Protein AF-A0A0F0CPN6-F1 (afdb_monomer)

pLDDT: mean 82.6, std 13.56, range [43.47, 93.88]

Nearest PDB structures (foldseek):
  7bhy-assembly2_C-2  TM=8.392E-01  e=1.088E-01  Bacillus subtilis subsp. subtilis str. 168
  2r0q-assembly1_F  TM=6.420E-01  e=1.954E-01  Staphylococcus aureus
  2r0q-assembly1_E  TM=9.280E-01  e=8.713E-01  Staphylococcus aureus
  1tro-assembly2_E  TM=7.020E-01  e=2.310E+00  Escherichia coli str. K-12 substr. W3110
  2m8g-assembly1_X  TM=4.978E-01  e=9.923E-01  Aquifex aeolicus VF5

Mean predicted aligned error: 7.55 Å

Organism: NCBI:txid1609969

Sequence (53 aa):
MTKRKKFRQRRDFKKLEERRMKAGKMFSVGTRQSDVARKLNVSTPSVARWCQF

Structure (mmCIF, N/CA/C/O backbone):
data_AF-A0A0F0CPN6-F1
#
_entry.id   AF-A0A0F0CPN6-F1
#
loop_
_atom_site.group_PDB
_atom_site.id
_atom_site.type_symbol
_atom_site.label_atom_id
_atom_site.label_alt_id
_atom_site.label_comp_id
_atom_site.label_asym_id
_atom_site.label_entity_id
_atom_site.label_seq_id
_atom_site.pdbx_PDB_ins_code
_atom_site.Cartn_x
_atom_site.Cartn_y
_atom_site.Cartn_z
_atom_site.occupancy
_atom_site.B_iso_or_equiv
_atom_site.auth_seq_id
_atom_site.auth_comp_id
_atom_site.auth_asym_id
_atom_site.auth_atom_id
_atom_site.pdbx_PDB_model_num
ATOM 1 N N . MET A 1 1 ? 21.529 -30.698 -29.621 1.00 43.47 1 MET A N 1
ATOM 2 C CA . MET A 1 1 ? 20.750 -29.439 -29.561 1.00 43.47 1 MET A CA 1
ATOM 3 C C . MET A 1 1 ? 20.342 -29.166 -28.111 1.00 43.47 1 MET A C 1
ATOM 5 O O . MET A 1 1 ? 19.444 -29.820 -27.599 1.00 43.47 1 MET A O 1
ATOM 9 N N . THR A 1 2 ? 21.054 -28.296 -27.394 1.00 51.19 2 THR A N 1
ATOM 10 C CA . THR A 1 2 ? 20.853 -28.046 -25.952 1.00 51.19 2 THR A CA 1
ATOM 11 C C . THR A 1 2 ? 19.713 -27.046 -25.707 1.00 51.19 2 THR A C 1
ATOM 13 O O . THR A 1 2 ? 19.709 -25.935 -26.234 1.00 51.19 2 THR A O 1
ATOM 16 N N . LYS A 1 3 ? 18.718 -27.444 -24.899 1.00 63.12 3 LYS A N 1
ATOM 17 C CA . LYS A 1 3 ? 17.564 -26.622 -24.480 1.00 63.12 3 LYS A CA 1
ATOM 18 C C . LYS A 1 3 ? 18.054 -25.317 -23.828 1.00 63.12 3 LYS A C 1
ATOM 20 O O . LYS A 1 3 ? 18.648 -25.353 -22.753 1.00 63.12 3 LYS A O 1
ATOM 25 N N . ARG A 1 4 ? 17.779 -24.154 -24.436 1.00 63.91 4 ARG A N 1
ATOM 26 C CA . ARG A 1 4 ? 18.049 -22.840 -23.818 1.00 63.91 4 ARG A CA 1
ATOM 27 C C . ARG A 1 4 ? 17.204 -22.691 -22.545 1.00 63.91 4 ARG A C 1
ATOM 29 O O . ARG A 1 4 ? 15.979 -22.600 -22.606 1.00 63.91 4 ARG A O 1
ATOM 36 N N . LYS A 1 5 ? 17.856 -22.677 -21.380 1.00 63.88 5 LYS A N 1
ATOM 37 C CA . LYS A 1 5 ? 17.218 -22.464 -20.073 1.00 63.88 5 LYS A CA 1
ATOM 38 C C . LYS A 1 5 ? 16.708 -21.018 -20.015 1.00 63.88 5 LYS A C 1
ATOM 40 O O . LYS A 1 5 ? 17.501 -20.083 -20.044 1.00 63.88 5 LYS A O 1
ATOM 45 N N . LYS A 1 6 ? 15.383 -20.828 -19.984 1.00 62.06 6 LYS A N 1
ATOM 46 C CA . LYS A 1 6 ? 14.727 -19.509 -19.902 1.00 62.06 6 LYS A CA 1
ATOM 47 C C . LYS A 1 6 ? 15.239 -18.791 -18.643 1.00 62.06 6 LYS A C 1
ATOM 49 O O . LYS A 1 6 ? 14.928 -19.220 -17.532 1.00 62.06 6 LYS A O 1
ATOM 54 N N . PHE A 1 7 ? 16.041 -17.737 -18.802 1.00 59.19 7 PHE A N 1
ATOM 55 C CA . PHE A 1 7 ? 16.475 -16.889 -17.690 1.00 59.19 7 PHE A CA 1
ATOM 56 C C . PHE A 1 7 ? 15.217 -16.261 -17.073 1.00 59.19 7 PHE A C 1
ATOM 58 O O . PHE A 1 7 ? 14.605 -15.364 -17.651 1.00 59.19 7 PHE A O 1
ATOM 65 N N . ARG A 1 8 ? 14.758 -16.787 -15.930 1.00 62.25 8 ARG A N 1
ATOM 66 C CA . ARG A 1 8 ? 13.696 -16.149 -15.144 1.00 62.25 8 ARG A CA 1
ATOM 67 C C . ARG A 1 8 ? 14.222 -14.768 -14.763 1.00 62.25 8 ARG A C 1
ATOM 69 O O . ARG A 1 8 ? 15.252 -14.696 -14.095 1.00 62.25 8 ARG A O 1
ATOM 76 N N . GLN A 1 9 ? 13.542 -13.700 -15.189 1.00 65.56 9 GLN A N 1
ATOM 77 C CA . GLN A 1 9 ? 13.864 -12.355 -14.713 1.00 65.56 9 GLN A CA 1
ATOM 78 C C . GLN A 1 9 ? 13.951 -12.403 -13.184 1.00 65.56 9 GLN A C 1
ATOM 80 O O . GLN A 1 9 ? 13.051 -12.938 -12.523 1.00 65.56 9 GLN A O 1
ATOM 85 N N . ARG A 1 10 ? 15.067 -11.912 -12.628 1.00 66.31 10 ARG A N 1
ATOM 86 C CA . ARG A 1 10 ? 15.202 -11.740 -11.180 1.00 66.31 10 ARG A CA 1
ATOM 87 C C . ARG A 1 10 ? 13.996 -10.924 -10.723 1.00 66.31 10 ARG A C 1
ATOM 89 O O . ARG A 1 10 ? 13.693 -9.896 -11.322 1.00 66.31 10 ARG A O 1
ATOM 96 N N . ARG A 1 11 ? 13.263 -11.433 -9.727 1.00 64.19 11 ARG A N 1
ATOM 97 C CA . ARG A 1 11 ? 12.088 -10.743 -9.181 1.00 64.19 11 ARG A CA 1
ATOM 98 C C . ARG A 1 11 ? 12.525 -9.332 -8.807 1.00 64.19 11 ARG A C 1
ATOM 100 O O . ARG A 1 11 ? 13.523 -9.177 -8.111 1.00 64.19 11 ARG A O 1
ATOM 107 N N . ASP A 1 12 ? 11.801 -8.329 -9.285 1.00 82.75 12 ASP A N 1
ATOM 108 C CA . ASP A 1 12 ? 12.053 -6.943 -8.909 1.00 82.75 12 ASP A CA 1
ATOM 109 C C . ASP A 1 12 ? 11.617 -6.761 -7.447 1.00 82.75 12 ASP A C 1
ATOM 111 O O . ASP A 1 12 ? 10.447 -6.510 -7.140 1.00 82.75 12 ASP A O 1
ATOM 115 N N . PHE A 1 13 ? 12.552 -7.031 -6.534 1.00 80.31 13 PHE A N 1
ATOM 116 C CA . PHE A 1 13 ? 12.321 -6.980 -5.094 1.00 80.31 13 PHE A CA 1
ATOM 117 C C . PHE A 1 13 ? 11.979 -5.564 -4.641 1.00 80.31 13 PHE A C 1
ATOM 119 O O . PHE A 1 13 ? 11.107 -5.411 -3.792 1.00 80.31 13 PHE A O 1
ATOM 126 N N . LYS A 1 14 ? 12.556 -4.542 -5.284 1.00 85.94 14 LYS A N 1
ATOM 127 C CA . LYS A 1 14 ? 12.255 -3.138 -5.001 1.00 85.94 14 LYS A CA 1
ATOM 128 C C . LYS A 1 14 ? 10.789 -2.820 -5.295 1.00 85.94 14 LYS A C 1
ATOM 130 O O . LYS A 1 14 ? 10.071 -2.341 -4.422 1.00 85.94 14 LYS A O 1
ATOM 135 N N . LYS A 1 15 ? 10.280 -3.212 -6.469 1.00 87.44 15 LYS A N 1
ATOM 136 C CA . LYS A 1 15 ? 8.843 -3.072 -6.785 1.00 87.44 15 LYS A CA 1
ATOM 137 C C . LYS A 1 15 ? 7.936 -3.924 -5.900 1.00 87.44 15 LYS A C 1
ATOM 139 O O . LYS A 1 15 ? 6.747 -3.626 -5.763 1.00 87.44 15 LYS A O 1
ATOM 144 N N . LEU A 1 16 ? 8.423 -5.043 -5.366 1.00 86.12 16 LEU A N 1
ATOM 145 C CA . LEU A 1 16 ? 7.656 -5.843 -4.409 1.00 86.12 16 LEU A CA 1
ATOM 146 C C . LEU A 1 16 ? 7.556 -5.130 -3.055 1.00 86.12 16 LEU A C 1
ATOM 148 O O . LEU A 1 16 ? 6.472 -5.079 -2.478 1.00 86.12 16 LEU A O 1
ATOM 152 N N . GLU A 1 17 ? 8.660 -4.564 -2.582 1.00 88.75 17 GLU A N 1
ATOM 153 C CA . GLU A 1 17 ? 8.742 -3.814 -1.332 1.00 88.75 17 GLU A CA 1
ATOM 154 C C . GLU A 1 17 ? 7.874 -2.552 -1.372 1.00 88.75 17 GLU A C 1
ATO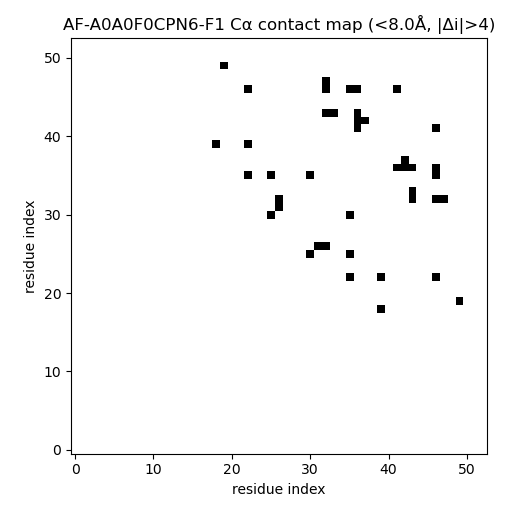M 156 O O . GLU A 1 17 ? 7.037 -2.357 -0.494 1.00 88.75 17 GLU A O 1
ATOM 161 N N . GLU A 1 18 ? 7.948 -1.769 -2.451 1.00 91.56 18 GLU A N 1
ATOM 162 C CA . GLU A 1 18 ? 7.092 -0.591 -2.645 1.00 91.56 18 GLU A CA 1
ATOM 163 C C . GLU A 1 18 ? 5.598 -0.943 -2.592 1.00 91.56 18 GLU A C 1
ATOM 165 O O . GLU A 1 18 ? 4.798 -0.228 -1.982 1.00 91.56 18 GLU A O 1
ATOM 170 N N . ARG A 1 19 ? 5.204 -2.068 -3.206 1.00 91.06 19 ARG A N 1
ATOM 171 C CA . ARG A 1 19 ? 3.814 -2.545 -3.163 1.00 91.06 19 ARG A CA 1
ATOM 172 C C . ARG A 1 19 ? 3.399 -2.973 -1.760 1.00 91.06 19 ARG A C 1
ATOM 174 O O . ARG A 1 19 ? 2.292 -2.638 -1.350 1.00 91.06 19 ARG A O 1
ATOM 181 N N . ARG A 1 20 ? 4.274 -3.649 -1.013 1.00 89.94 20 ARG A N 1
ATOM 182 C CA . ARG A 1 20 ? 4.019 -4.021 0.388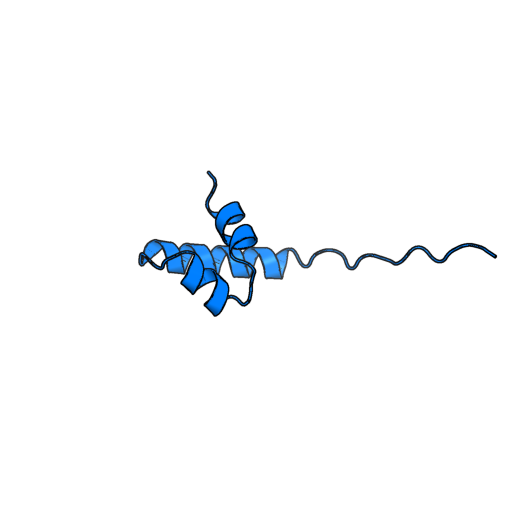 1.00 89.94 20 ARG A CA 1
ATOM 183 C C . ARG A 1 20 ? 3.859 -2.797 1.281 1.00 89.94 20 ARG A C 1
ATOM 185 O O . ARG A 1 20 ? 2.896 -2.735 2.035 1.00 89.94 20 ARG A O 1
ATOM 192 N N . MET A 1 21 ? 4.725 -1.796 1.137 1.00 91.75 21 MET A N 1
ATOM 193 C CA . MET A 1 21 ? 4.628 -0.543 1.892 1.00 91.75 21 MET A CA 1
ATOM 194 C C . MET A 1 21 ? 3.328 0.207 1.580 1.00 91.75 21 MET A C 1
ATOM 196 O O . MET A 1 21 ? 2.650 0.681 2.491 1.00 91.75 21 MET A O 1
ATOM 200 N N . LYS A 1 22 ? 2.924 0.272 0.303 1.00 92.44 22 LYS A N 1
ATOM 201 C CA . LYS A 1 22 ? 1.621 0.840 -0.087 1.00 92.44 22 LYS A CA 1
ATOM 202 C C . LYS A 1 22 ? 0.451 0.046 0.496 1.00 92.44 22 LYS A C 1
ATOM 204 O O . LYS A 1 22 ? -0.489 0.659 0.989 1.00 92.44 22 LYS A O 1
ATOM 209 N N . ALA A 1 23 ? 0.513 -1.285 0.475 1.00 92.06 23 ALA A N 1
ATOM 210 C CA . ALA A 1 23 ? -0.509 -2.136 1.077 1.00 92.06 23 ALA A CA 1
ATOM 211 C C . ALA A 1 23 ? -0.623 -1.896 2.590 1.00 92.06 23 ALA A C 1
ATOM 213 O O . ALA A 1 23 ? -1.726 -1.677 3.075 1.00 92.06 23 ALA A O 1
ATOM 214 N N . GLY A 1 24 ? 0.500 -1.838 3.315 1.00 90.81 24 GLY A N 1
ATOM 215 C CA . GLY A 1 24 ? 0.535 -1.537 4.751 1.00 90.81 24 GLY A CA 1
ATOM 216 C C . GLY A 1 24 ? -0.145 -0.210 5.099 1.00 90.81 24 GLY A C 1
ATOM 217 O O . GLY A 1 24 ? -0.987 -0.169 5.991 1.00 90.81 24 GLY A O 1
ATOM 218 N N . LYS A 1 25 ? 0.123 0.849 4.323 1.00 92.25 25 LYS A N 1
ATOM 219 C CA . LYS A 1 25 ? -0.560 2.149 4.467 1.00 92.25 25 LYS A CA 1
ATOM 220 C C . LYS A 1 25 ? -2.066 2.074 4.202 1.00 92.25 25 LYS A C 1
ATOM 222 O O . LYS A 1 25 ? -2.831 2.815 4.804 1.00 92.25 25 LYS A O 1
ATOM 227 N N . MET A 1 26 ? -2.507 1.213 3.286 1.00 91.75 26 MET A N 1
ATOM 228 C CA . MET A 1 26 ? -3.938 1.004 3.035 1.00 91.75 26 MET A CA 1
ATOM 229 C C . MET A 1 26 ? -4.596 0.202 4.165 1.00 91.75 26 MET A C 1
ATOM 231 O O . MET A 1 26 ? -5.745 0.468 4.517 1.00 91.75 26 MET A O 1
ATOM 235 N N . PHE A 1 27 ? -3.875 -0.742 4.769 1.00 89.12 27 PHE A N 1
ATOM 236 C CA . PHE A 1 27 ? -4.363 -1.482 5.930 1.00 89.12 27 PHE A CA 1
ATOM 237 C C . PHE A 1 27 ? -4.464 -0.618 7.182 1.00 89.12 27 PHE A C 1
ATOM 239 O O . PHE A 1 27 ? -5.443 -0.752 7.908 1.00 89.12 27 PHE A O 1
ATOM 246 N N . SER A 1 28 ? -3.537 0.320 7.401 1.00 89.06 28 SER A N 1
ATOM 247 C CA . SER A 1 28 ? -3.612 1.2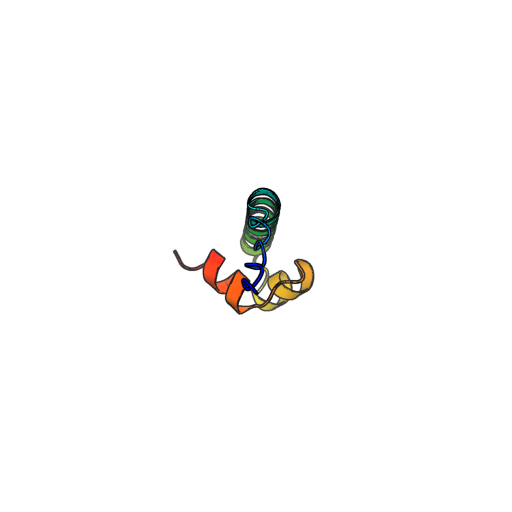38 8.546 1.00 89.06 28 SER A CA 1
ATOM 248 C C . SER A 1 28 ? -4.843 2.151 8.517 1.00 89.06 28 SER A C 1
ATOM 250 O O . SER A 1 28 ? -5.269 2.622 9.562 1.00 89.06 28 SER A O 1
ATOM 252 N N . VAL A 1 29 ? -5.440 2.380 7.342 1.00 91.38 29 VAL A N 1
ATOM 253 C CA . VAL A 1 29 ? -6.719 3.103 7.189 1.00 91.38 29 VAL A CA 1
ATOM 254 C C . VAL A 1 29 ? -7.940 2.171 7.120 1.00 91.38 29 VAL A C 1
ATOM 256 O O . VAL A 1 29 ? -9.032 2.615 6.786 1.00 91.38 29 VAL A O 1
ATOM 259 N N . GLY A 1 30 ? -7.781 0.874 7.409 1.00 91.44 30 GLY A N 1
ATOM 260 C CA . GLY A 1 30 ? -8.883 -0.096 7.451 1.00 91.44 30 GLY A CA 1
ATOM 261 C C . GLY A 1 30 ? -9.357 -0.603 6.084 1.00 91.44 30 GLY A C 1
ATOM 262 O O . GLY A 1 30 ? -10.456 -1.147 5.970 1.00 91.44 30 GLY A O 1
ATOM 263 N N . THR A 1 31 ? -8.556 -0.445 5.024 1.00 91.88 31 THR A N 1
ATOM 264 C CA . THR A 1 31 ? -8.934 -0.928 3.684 1.00 91.88 31 THR A CA 1
ATOM 265 C C . THR A 1 31 ? -8.972 -2.459 3.650 1.00 91.88 31 THR A C 1
ATOM 267 O O . THR A 1 31 ? -8.040 -3.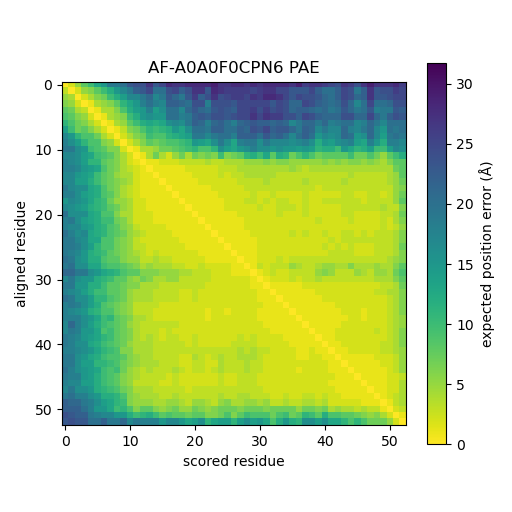128 4.099 1.00 91.88 31 THR A O 1
ATOM 270 N N . ARG A 1 32 ? -10.021 -3.035 3.050 1.00 92.19 32 ARG A N 1
ATOM 271 C CA . ARG A 1 32 ? -10.154 -4.490 2.867 1.00 92.19 32 ARG A CA 1
ATOM 272 C C . ARG A 1 32 ? -9.108 -5.038 1.890 1.00 92.19 32 ARG A C 1
ATOM 274 O O . ARG A 1 32 ? -8.748 -4.391 0.908 1.00 92.19 32 ARG A O 1
ATOM 281 N N . GLN A 1 33 ? -8.677 -6.284 2.104 1.00 91.38 33 GLN A N 1
ATOM 282 C CA . GLN A 1 33 ? -7.667 -6.954 1.267 1.00 91.38 33 GLN A CA 1
ATOM 283 C C . GLN A 1 33 ? -8.050 -7.012 -0.224 1.00 91.38 33 GLN A C 1
ATOM 285 O O . GLN A 1 33 ? -7.183 -6.875 -1.086 1.00 91.38 33 GLN A O 1
ATOM 290 N N . SER A 1 34 ? -9.341 -7.178 -0.534 1.00 93.06 34 SER A N 1
ATOM 291 C CA . SER A 1 34 ? -9.883 -7.164 -1.901 1.00 93.06 34 SER A CA 1
ATOM 292 C C . SER A 1 34 ? -9.640 -5.837 -2.619 1.00 93.06 34 SER A C 1
ATOM 294 O O . SER A 1 34 ? -9.269 -5.817 -3.792 1.00 93.06 34 SER A O 1
ATOM 296 N N . ASP A 1 35 ? -9.818 -4.727 -1.911 1.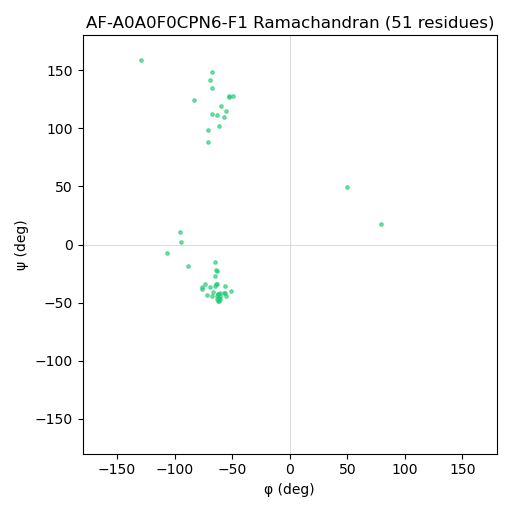00 93.31 35 ASP A N 1
ATOM 297 C CA . ASP A 1 35 ? -9.658 -3.382 -2.457 1.00 93.31 35 ASP A CA 1
ATOM 298 C C . ASP A 1 35 ? -8.183 -3.019 -2.610 1.00 93.31 35 ASP A C 1
ATOM 300 O O . ASP A 1 35 ? -7.790 -2.429 -3.616 1.00 93.31 35 ASP A O 1
ATOM 304 N N . VAL A 1 36 ? -7.338 -3.463 -1.674 1.00 93.12 36 VAL A N 1
ATOM 305 C CA . VAL A 1 36 ? -5.876 -3.369 -1.796 1.00 93.12 36 VAL A CA 1
ATOM 306 C C . VAL A 1 36 ? -5.379 -4.144 -3.021 1.00 93.12 36 VAL A C 1
ATOM 308 O O . VAL A 1 36 ? -4.569 -3.624 -3.790 1.00 93.12 36 VAL A O 1
ATOM 311 N N . ALA A 1 37 ? -5.891 -5.357 -3.250 1.00 93.88 37 ALA A N 1
ATOM 312 C CA . ALA A 1 37 ? -5.542 -6.184 -4.404 1.00 93.88 37 ALA A CA 1
ATOM 313 C C . ALA A 1 37 ? -5.897 -5.498 -5.734 1.00 93.88 37 ALA A C 1
ATOM 315 O O . ALA A 1 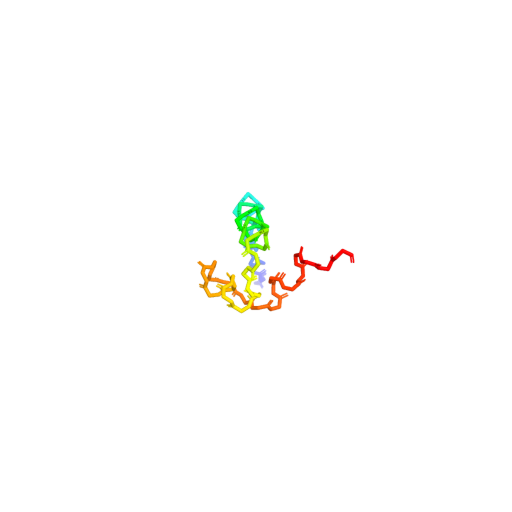37 ? -5.050 -5.400 -6.626 1.00 93.88 37 ALA A O 1
ATOM 316 N N . ARG A 1 38 ? -7.113 -4.941 -5.829 1.00 93.75 38 ARG A N 1
ATOM 317 C CA . ARG A 1 38 ? -7.570 -4.161 -6.990 1.00 93.75 38 ARG A CA 1
ATOM 318 C C . ARG A 1 38 ? -6.712 -2.915 -7.216 1.00 93.75 38 ARG A C 1
ATOM 320 O O . ARG A 1 38 ? -6.230 -2.710 -8.325 1.00 93.75 38 ARG A O 1
ATOM 327 N N . LYS A 1 39 ? -6.459 -2.118 -6.171 1.00 93.25 39 LYS A N 1
ATOM 328 C CA . LYS A 1 39 ? -5.665 -0.878 -6.268 1.00 93.25 39 LYS A CA 1
ATOM 329 C C . LYS A 1 39 ? -4.204 -1.119 -6.644 1.00 93.25 39 LYS A C 1
ATOM 331 O O . LYS A 1 39 ? -3.617 -0.303 -7.346 1.00 93.25 39 LYS A O 1
ATOM 336 N N . LEU A 1 40 ? -3.603 -2.211 -6.175 1.00 91.50 40 LEU A N 1
ATOM 337 C CA . LEU A 1 40 ? -2.197 -2.537 -6.440 1.00 91.50 40 LEU A CA 1
ATOM 338 C C . LEU A 1 40 ? -2.000 -3.465 -7.645 1.00 91.50 40 LEU A C 1
ATOM 340 O O . LEU A 1 40 ? -0.860 -3.831 -7.935 1.00 91.50 40 LEU A O 1
ATOM 344 N N . ASN A 1 41 ? -3.087 -3.823 -8.336 1.00 92.44 41 ASN A N 1
ATOM 345 C CA . ASN A 1 41 ? -3.107 -4.731 -9.481 1.00 92.44 41 ASN A CA 1
ATOM 346 C C . ASN A 1 41 ? -2.344 -6.038 -9.194 1.00 9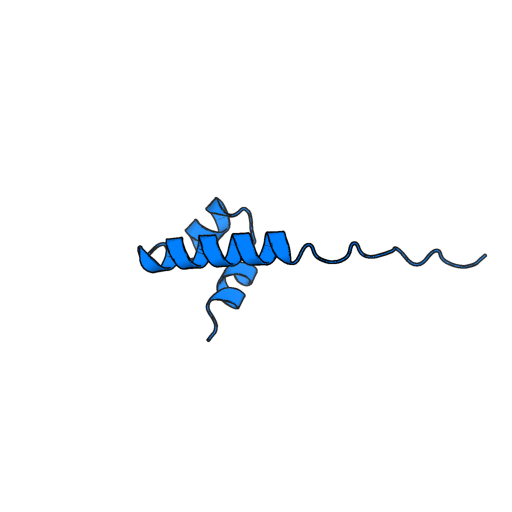2.44 41 ASN A C 1
ATOM 348 O O . ASN A 1 41 ? -1.436 -6.462 -9.912 1.00 92.44 41 ASN A O 1
ATOM 352 N N . VAL A 1 42 ? -2.667 -6.641 -8.051 1.00 90.12 42 VAL A N 1
ATOM 353 C CA . VAL A 1 42 ? -2.118 -7.919 -7.595 1.00 90.12 42 VAL A CA 1
ATOM 354 C C . VAL A 1 42 ? -3.256 -8.849 -7.206 1.00 90.12 42 VAL A C 1
ATOM 356 O O . VAL A 1 42 ? -4.358 -8.423 -6.885 1.00 90.12 42 VAL A O 1
ATOM 359 N N . SER A 1 43 ? -2.983 -10.147 -7.196 1.00 91.00 43 SER A N 1
ATOM 360 C CA . SER A 1 43 ? -3.958 -11.143 -6.759 1.00 91.00 43 SER A CA 1
ATOM 361 C C . SER A 1 43 ? -4.218 -11.042 -5.248 1.00 91.00 43 SER A C 1
ATOM 363 O O . SER A 1 43 ? -3.255 -10.938 -4.480 1.00 91.00 43 SER A O 1
ATOM 365 N N . THR A 1 44 ? -5.459 -11.226 -4.795 1.00 89.12 44 THR A N 1
ATOM 366 C CA . THR A 1 44 ? -5.814 -11.274 -3.360 1.00 89.12 44 THR A CA 1
ATOM 367 C C . THR A 1 44 ? -4.954 -12.251 -2.533 1.00 89.12 44 THR A C 1
ATOM 369 O O . THR A 1 44 ? -4.479 -11.846 -1.475 1.00 89.12 44 THR A O 1
ATOM 372 N N . PRO A 1 45 ? -4.593 -13.465 -3.013 1.00 90.56 45 PRO A N 1
ATOM 373 C CA . PRO A 1 45 ? -3.676 -14.361 -2.288 1.00 90.56 45 PRO A CA 1
ATOM 374 C C . PRO A 1 45 ? -2.249 -13.820 -2.106 1.00 90.56 45 PRO A C 1
ATOM 376 O O . PRO A 1 45 ? -1.497 -14.278 -1.248 1.00 90.56 45 PRO A O 1
ATOM 379 N N . SER A 1 46 ? -1.819 -12.871 -2.940 1.00 90.25 46 SER A N 1
ATOM 380 C CA . SER A 1 46 ? -0.522 -12.203 -2.770 1.00 90.25 46 SER A CA 1
ATOM 381 C C . SER A 1 46 ? -0.584 -11.175 -1.649 1.00 90.25 46 SER A C 1
ATOM 383 O O . SER A 1 46 ? 0.362 -11.078 -0.879 1.00 90.25 46 SER A O 1
ATOM 385 N N . VAL A 1 47 ? -1.711 -10.470 -1.539 1.00 90.12 47 VAL A N 1
ATOM 386 C CA . VAL A 1 47 ? -1.984 -9.524 -0.456 1.00 90.12 47 VAL A CA 1
ATOM 387 C C . VAL A 1 47 ? -2.142 -10.255 0.878 1.00 90.12 47 VAL A C 1
ATOM 389 O O . VAL A 1 47 ? -1.512 -9.860 1.851 1.00 90.12 47 VAL A O 1
ATOM 392 N N . ALA A 1 48 ? -2.885 -11.366 0.916 1.00 88.88 48 ALA A N 1
ATOM 393 C CA . ALA A 1 48 ? -3.037 -12.188 2.120 1.00 88.88 48 ALA A CA 1
ATOM 394 C C . ALA A 1 48 ? -1.680 -12.658 2.679 1.00 88.88 48 ALA A C 1
ATOM 396 O O . ALA A 1 48 ? -1.430 -12.555 3.876 1.00 88.88 48 ALA A O 1
ATOM 397 N N . ARG A 1 49 ? -0.752 -13.064 1.800 1.00 88.31 49 ARG A N 1
ATOM 398 C CA . ARG A 1 49 ? 0.628 -13.429 2.170 1.00 88.31 49 ARG A CA 1
ATOM 399 C C . ARG A 1 49 ? 1.474 -12.276 2.721 1.00 88.31 49 ARG A C 1
ATOM 401 O O . 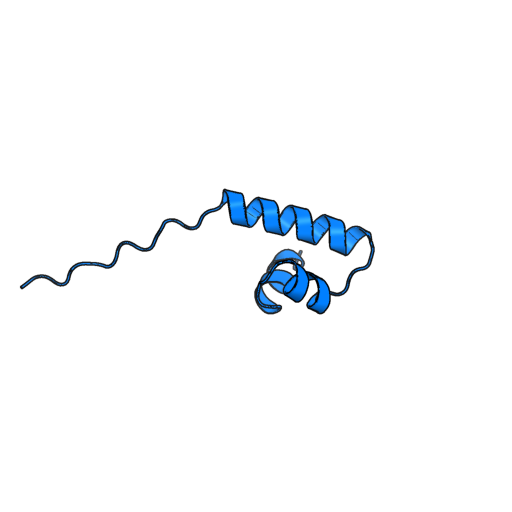ARG A 1 49 ? 2.556 -12.533 3.230 1.00 88.31 49 ARG A O 1
ATOM 408 N N . TRP A 1 50 ? 1.064 -11.019 2.561 1.00 86.56 50 TRP A N 1
ATOM 409 C CA . TRP A 1 50 ? 1.756 -9.874 3.167 1.00 86.56 50 TRP A CA 1
ATOM 410 C C . TRP A 1 50 ? 1.245 -9.556 4.574 1.00 86.56 50 TRP A C 1
ATOM 412 O O . TRP A 1 50 ? 1.940 -8.865 5.306 1.00 86.56 50 TRP A O 1
ATOM 422 N N . CYS A 1 51 ? 0.052 -10.041 4.930 1.00 71.62 51 CYS A N 1
ATOM 423 C CA . CYS A 1 51 ? -0.606 -9.779 6.212 1.00 71.62 51 CYS A CA 1
ATOM 424 C C . CYS A 1 51 ? -0.592 -10.974 7.171 1.00 71.62 51 CYS A C 1
ATOM 426 O O . CYS A 1 51 ? -1.028 -10.819 8.306 1.00 71.62 51 CYS A O 1
ATOM 428 N N . GLN A 1 52 ? -0.138 -12.150 6.728 1.00 68.44 52 GLN A N 1
ATOM 429 C CA . GLN A 1 52 ? 0.167 -13.261 7.628 1.00 68.44 52 GLN A CA 1
ATOM 430 C C . GLN A 1 52 ? 1.437 -12.908 8.413 1.00 68.44 52 GLN A C 1
ATOM 432 O O . GLN A 1 52 ? 2.539 -13.014 7.872 1.00 68.44 52 GLN A O 1
ATOM 437 N N . PHE A 1 53 ? 1.248 -12.421 9.640 1.00 52.03 53 PHE A N 1
ATOM 438 C CA . PHE A 1 53 ? 2.257 -12.411 10.698 1.00 52.03 53 PHE A CA 1
ATOM 439 C C . PHE A 1 53 ? 2.110 -13.679 11.535 1.00 52.03 53 PHE A C 1
ATOM 441 O O . PHE A 1 53 ? 0.948 -14.114 11.718 1.00 52.03 53 PHE A O 1
#

Radius of gyration: 15.14 Å; Cα contacts (8 Å, |Δi|>4): 21; chains: 1; bounding box: 31×32×40 Å

Solvent-accessible surface area (backbone atoms only — not comparable to full-atom values): 3411 Å² total; per-residue (Å²): 138,83,82,81,77,80,81,73,75,77,77,62,58,67,65,49,49,54,50,50,54,52,45,51,59,41,46,76,73,68,51,53,61,68,57,49,14,62,76,68,74,46,57,50,74,61,48,52,65,72,68,69,124

Foldseek 3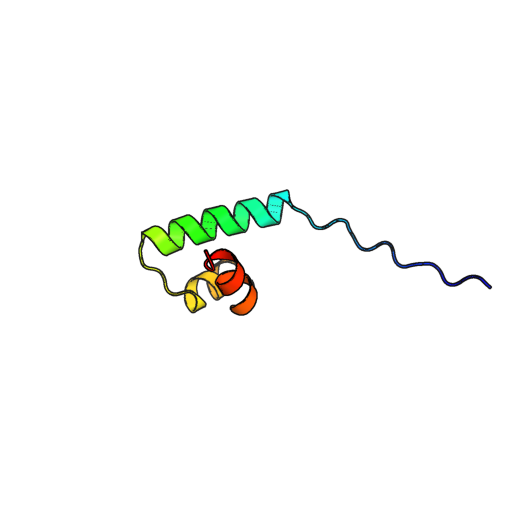Di:
DDDDDPPDPDPPVVLVVVLLVVLVVCVVVVHDLVVSCVVSVHDSVSSVVSPPD

Secondary structure (DSSP, 8-state):
-------PPPP-HHHHHHHHHHHHHHHHTT--HHHHHHHHT--HHHHHHHH--